Protein AF-A0A8J2XHM9-F1 (afdb_monomer)

Structure (mmCIF, N/CA/C/O backbone):
data_AF-A0A8J2XHM9-F1
#
_entry.id   AF-A0A8J2XHM9-F1
#
loop_
_atom_site.group_PDB
_atom_site.id
_atom_site.type_symbol
_atom_site.label_atom_id
_atom_site.label_alt_id
_atom_site.label_comp_id
_atom_site.label_asym_id
_atom_site.label_entity_id
_atom_site.label_seq_id
_atom_site.pdbx_PDB_ins_code
_atom_site.Cartn_x
_atom_site.Cartn_y
_atom_site.Cartn_z
_atom_site.occupancy
_atom_site.B_iso_or_equiv
_atom_site.auth_seq_id
_atom_site.auth_comp_id
_atom_site.auth_asym_id
_atom_site.auth_atom_id
_atom_site.pdbx_PDB_model_num
ATOM 1 N N . MET A 1 1 ? -18.971 3.587 16.821 1.00 65.81 1 MET A N 1
ATOM 2 C CA . MET A 1 1 ? -18.239 4.149 15.663 1.00 65.81 1 MET A CA 1
ATOM 3 C C . MET A 1 1 ? -16.732 4.034 15.852 1.00 65.81 1 MET A C 1
ATOM 5 O O . MET A 1 1 ? -16.052 3.663 14.905 1.00 65.81 1 MET A O 1
ATOM 9 N N . ASP A 1 2 ? -16.231 4.220 17.071 1.00 86.94 2 ASP A N 1
ATOM 10 C CA . ASP A 1 2 ? -14.795 4.221 17.403 1.00 86.94 2 ASP A CA 1
ATOM 11 C C . ASP A 1 2 ? -14.042 2.956 16.983 1.00 86.94 2 ASP A C 1
ATOM 13 O O . ASP A 1 2 ? -12.936 3.039 16.465 1.00 86.94 2 ASP A O 1
ATOM 17 N N . LYS A 1 3 ? -14.668 1.778 17.092 1.00 94.50 3 LYS A N 1
ATOM 18 C CA . LYS A 1 3 ? -14.053 0.510 16.664 1.00 94.50 3 LYS A CA 1
ATOM 19 C C . LYS A 1 3 ? -13.734 0.467 15.161 1.00 94.50 3 LYS A C 1
ATOM 21 O O . LYS A 1 3 ? -12.728 -0.109 14.765 1.00 94.50 3 LYS A O 1
ATOM 26 N N . ILE A 1 4 ? -14.581 1.072 14.324 1.00 94.94 4 ILE A N 1
ATOM 27 C CA . ILE A 1 4 ? -14.366 1.121 12.867 1.00 94.94 4 ILE A CA 1
ATOM 28 C C . ILE A 1 4 ? -13.233 2.094 12.542 1.00 94.94 4 ILE A C 1
ATOM 30 O O . ILE A 1 4 ? -12.385 1.783 11.710 1.00 94.94 4 ILE A O 1
ATOM 34 N N . ALA A 1 5 ? -13.203 3.248 13.214 1.00 95.69 5 ALA A N 1
ATOM 35 C CA . ALA A 1 5 ? -12.116 4.211 13.069 1.00 95.69 5 ALA A CA 1
ATOM 36 C C . ALA A 1 5 ? -10.772 3.596 13.493 1.00 95.69 5 ALA A C 1
ATOM 38 O O . ALA A 1 5 ? -9.813 3.663 12.729 1.00 95.69 5 ALA A O 1
ATOM 39 N N . TYR A 1 6 ? -10.751 2.901 14.634 1.00 97.31 6 TYR A N 1
ATOM 40 C CA . TYR A 1 6 ? -9.580 2.186 15.132 1.00 97.31 6 TYR A CA 1
ATOM 41 C C . TYR A 1 6 ? -9.067 1.149 14.128 1.00 97.31 6 TYR A C 1
ATOM 43 O O . TYR A 1 6 ? -7.903 1.177 13.745 1.00 97.31 6 TYR A O 1
ATOM 51 N N . PHE A 1 7 ? -9.931 0.265 13.619 1.00 97.81 7 PHE A N 1
ATOM 52 C CA . PHE A 1 7 ? -9.477 -0.741 12.657 1.00 97.81 7 PHE A CA 1
ATOM 53 C C . PHE A 1 7 ? -9.025 -0.149 11.326 1.00 97.81 7 PHE A C 1
ATOM 55 O O . PHE A 1 7 ? -8.073 -0.654 10.738 1.00 97.81 7 PHE A O 1
ATOM 62 N N . ARG A 1 8 ? -9.659 0.930 10.858 1.00 97.62 8 ARG A N 1
ATOM 63 C CA . ARG A 1 8 ? -9.201 1.653 9.667 1.00 97.62 8 ARG A CA 1
ATOM 64 C C . ARG A 1 8 ? -7.764 2.150 9.847 1.00 97.62 8 ARG A C 1
ATOM 66 O O . ARG A 1 8 ? -6.957 1.982 8.937 1.00 97.62 8 ARG A O 1
ATOM 73 N N . GLU A 1 9 ? -7.451 2.725 11.005 1.00 98.06 9 GLU A N 1
ATOM 74 C CA . GLU A 1 9 ? -6.102 3.186 11.341 1.00 98.06 9 GLU A CA 1
ATOM 75 C C . GLU A 1 9 ? -5.109 2.022 11.438 1.00 98.06 9 GLU A C 1
ATOM 77 O O . GLU A 1 9 ? -4.032 2.090 10.842 1.00 98.06 9 GLU A O 1
ATOM 82 N N . CYS A 1 10 ? -5.484 0.921 12.102 1.00 98.31 10 CYS A N 1
ATOM 83 C CA . CYS A 1 10 ? -4.639 -0.270 12.193 1.00 98.31 10 CYS A CA 1
ATOM 84 C C . CYS A 1 10 ? -4.291 -0.833 10.809 1.00 98.31 10 CYS A C 1
ATOM 86 O O . CYS A 1 10 ? -3.128 -1.128 10.546 1.00 98.31 10 CYS A O 1
ATOM 88 N N . ILE A 1 11 ? -5.279 -0.961 9.916 1.00 98.19 11 ILE A N 1
ATOM 89 C CA . ILE A 1 11 ? -5.085 -1.525 8.573 1.00 98.19 11 ILE A CA 1
ATOM 90 C C . ILE A 1 11 ? -4.195 -0.615 7.723 1.00 98.19 11 ILE A C 1
ATOM 92 O O . ILE A 1 11 ? -3.252 -1.099 7.101 1.00 98.19 11 ILE A O 1
ATOM 96 N N . GLN A 1 12 ? -4.457 0.696 7.708 1.00 98.44 12 GLN A N 1
ATOM 97 C CA . GLN 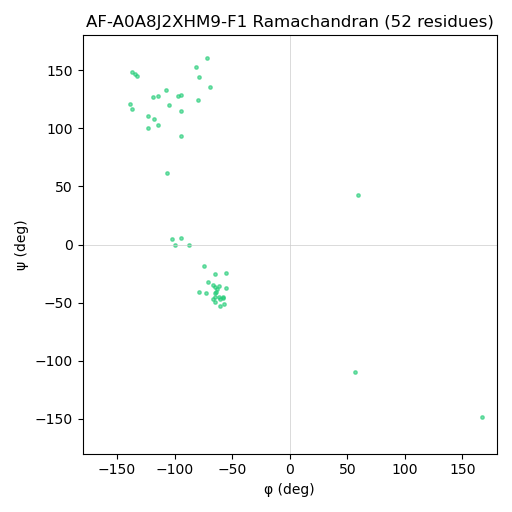A 1 12 ? -3.641 1.638 6.934 1.00 98.44 12 GLN A CA 1
ATOM 98 C C . GLN A 1 12 ? -2.205 1.700 7.451 1.00 98.44 12 GLN A C 1
ATOM 100 O O . GLN A 1 12 ? -1.271 1.696 6.651 1.00 98.44 12 GLN A O 1
ATOM 105 N N . THR A 1 13 ? -2.020 1.698 8.774 1.00 98.38 13 THR A N 1
ATOM 106 C CA . THR A 1 13 ? -0.691 1.662 9.401 1.00 98.38 13 THR A CA 1
ATOM 107 C C . THR A 1 13 ? 0.060 0.396 9.012 1.00 98.38 13 THR A C 1
ATOM 109 O O . THR A 1 13 ? 1.213 0.476 8.594 1.00 98.38 13 THR A O 1
ATOM 112 N N . LEU A 1 14 ? -0.603 -0.761 9.090 1.00 98.06 14 LEU A N 1
ATOM 113 C CA . LEU A 1 14 ? -0.016 -2.046 8.729 1.00 98.06 14 LEU A CA 1
ATOM 114 C C . LEU A 1 14 ? 0.406 -2.073 7.257 1.00 98.06 14 LEU A C 1
ATOM 116 O O . LEU A 1 14 ? 1.566 -2.340 6.967 1.00 98.06 14 LEU A O 1
ATOM 120 N N . LEU A 1 15 ? -0.495 -1.741 6.329 1.00 98.00 15 LEU A N 1
ATOM 121 C CA . LEU A 1 15 ? -0.180 -1.769 4.896 1.00 98.00 15 LEU A CA 1
ATOM 12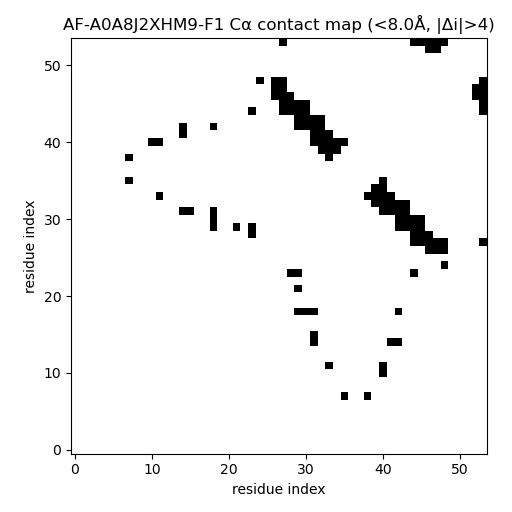2 C C . LEU A 1 15 ? 0.914 -0.761 4.529 1.00 98.00 15 LEU A C 1
ATOM 124 O O . LEU A 1 15 ? 1.800 -1.079 3.743 1.00 98.00 15 LEU A O 1
ATOM 128 N N . THR A 1 16 ? 0.903 0.423 5.146 1.00 97.50 16 THR A N 1
ATOM 129 C CA . THR A 1 16 ? 1.960 1.427 4.953 1.00 97.50 16 THR A CA 1
ATOM 130 C C . THR A 1 16 ? 3.307 0.946 5.482 1.00 97.50 16 THR A C 1
ATOM 132 O O . THR A 1 16 ? 4.336 1.259 4.891 1.00 97.50 16 THR A O 1
ATOM 135 N N . HIS A 1 17 ? 3.325 0.204 6.592 1.00 96.81 17 HIS A N 1
ATOM 136 C CA . HIS A 1 17 ? 4.561 -0.358 7.126 1.00 96.81 17 HIS A CA 1
ATOM 137 C C . HIS A 1 17 ? 5.165 -1.382 6.162 1.00 96.81 17 HIS A C 1
ATOM 139 O O . HIS A 1 17 ? 6.331 -1.240 5.817 1.00 96.81 17 HIS A O 1
ATOM 145 N N . TYR A 1 18 ? 4.368 -2.333 5.668 1.00 95.31 18 TYR A N 1
ATOM 146 C CA . TYR A 1 18 ? 4.853 -3.346 4.726 1.00 95.31 18 TYR A CA 1
ATOM 147 C C . TYR A 1 18 ? 5.296 -2.751 3.387 1.00 95.31 18 TYR A C 1
ATOM 149 O O . TYR A 1 18 ? 6.350 -3.113 2.883 1.00 95.31 18 TYR A O 1
ATOM 157 N N . ALA A 1 19 ? 4.542 -1.795 2.841 1.00 94.19 19 ALA A N 1
ATOM 158 C CA . ALA A 1 19 ? 4.881 -1.164 1.567 1.00 94.19 19 ALA A CA 1
ATOM 159 C C . ALA A 1 19 ? 6.187 -0.347 1.610 1.00 94.19 19 ALA A C 1
ATOM 161 O O . ALA A 1 19 ? 6.818 -0.162 0.576 1.00 94.19 19 ALA A O 1
ATOM 162 N N . LYS A 1 20 ? 6.602 0.156 2.783 1.00 90.69 20 LYS A N 1
ATOM 163 C CA . LYS A 1 20 ? 7.887 0.866 2.940 1.00 90.69 20 LYS A CA 1
ATOM 164 C C . LYS A 1 20 ? 9.096 -0.055 2.833 1.00 90.69 20 LYS A C 1
ATOM 166 O O . LYS A 1 20 ? 10.147 0.398 2.394 1.00 90.69 20 LYS A O 1
ATOM 171 N N . ASP A 1 21 ? 8.932 -1.297 3.270 1.00 86.75 21 ASP A N 1
ATOM 172 C CA . ASP A 1 21 ? 9.985 -2.308 3.272 1.00 86.75 21 ASP A CA 1
ATOM 173 C C . ASP A 1 21 ? 9.930 -3.181 2.004 1.00 86.75 21 ASP A C 1
ATOM 175 O O . ASP A 1 21 ? 10.665 -4.164 1.898 1.00 86.75 21 ASP A O 1
ATOM 179 N N . ASP A 1 22 ? 9.056 -2.845 1.047 1.00 84.75 22 ASP A N 1
ATOM 180 C CA . ASP A 1 22 ? 8.932 -3.583 -0.202 1.00 84.75 22 ASP A CA 1
ATOM 181 C C . ASP A 1 22 ? 10.166 -3.391 -1.087 1.00 84.75 22 ASP A C 1
ATOM 183 O O . ASP A 1 22 ? 10.676 -2.284 -1.266 1.00 84.75 22 ASP A O 1
ATOM 187 N N . ILE A 1 23 ? 10.643 -4.499 -1.649 1.00 77.62 23 ILE A N 1
ATOM 188 C CA . ILE A 1 23 ? 11.861 -4.550 -2.460 1.00 77.62 23 ILE A CA 1
ATOM 189 C C . ILE A 1 23 ? 11.445 -4.708 -3.924 1.00 77.62 23 ILE A C 1
ATOM 191 O O . ILE A 1 23 ? 11.730 -5.722 -4.565 1.00 77.62 23 ILE A O 1
ATOM 195 N N . SER A 1 24 ? 10.714 -3.725 -4.449 1.00 80.75 24 SER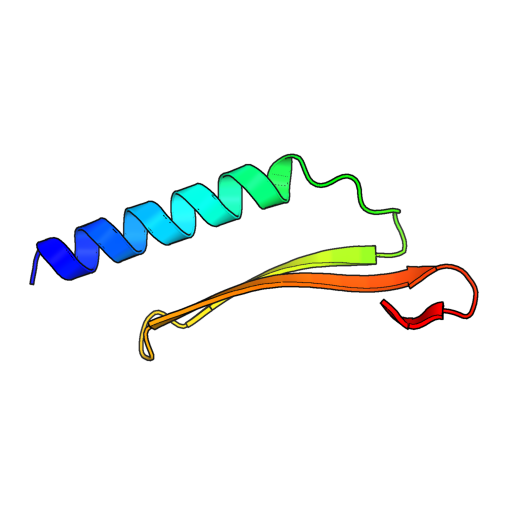 A N 1
ATOM 196 C CA . SER A 1 24 ? 10.414 -3.656 -5.877 1.00 80.75 24 SER A CA 1
ATOM 197 C C . SER A 1 24 ? 11.586 -3.040 -6.651 1.00 80.75 24 SER A C 1
ATOM 199 O O . SER A 1 24 ? 12.395 -2.283 -6.117 1.00 80.75 24 SER A O 1
ATOM 201 N N . SER A 1 25 ? 11.718 -3.406 -7.927 1.00 82.00 25 SER A N 1
ATOM 202 C CA . SER A 1 25 ? 12.666 -2.757 -8.841 1.00 82.00 25 SER A CA 1
ATOM 203 C C . SER A 1 25 ? 12.197 -1.349 -9.208 1.00 82.00 25 SER A C 1
ATOM 205 O O . SER A 1 25 ? 10.998 -1.095 -9.184 1.00 82.00 25 SER A O 1
ATOM 207 N N . ASP A 1 26 ? 13.098 -0.487 -9.686 1.00 84.31 26 ASP A N 1
ATOM 208 C CA . ASP A 1 26 ? 12.770 0.889 -10.111 1.00 84.31 26 ASP A CA 1
ATOM 209 C C . ASP A 1 26 ? 11.656 0.974 -11.182 1.00 84.31 26 ASP A C 1
ATOM 211 O O . ASP A 1 26 ? 10.966 1.985 -11.281 1.00 84.31 26 ASP A O 1
ATOM 215 N N . GLU A 1 27 ? 11.450 -0.087 -11.974 1.00 91.25 27 GLU A N 1
ATOM 216 C CA . GLU A 1 27 ? 10.385 -0.187 -12.993 1.00 91.25 27 GLU A CA 1
ATOM 217 C C . GLU A 1 27 ? 9.041 -0.720 -12.451 1.00 91.25 27 GLU A C 1
ATOM 219 O O . GLU A 1 27 ? 8.070 -0.855 -13.202 1.00 91.25 27 GLU A O 1
ATOM 224 N N . VAL A 1 28 ? 8.973 -1.040 -11.154 1.00 94.56 28 VAL A N 1
ATOM 225 C CA . VAL A 1 28 ? 7.782 -1.554 -10.469 1.00 94.56 28 VAL A CA 1
ATOM 226 C C . VAL A 1 28 ? 7.435 -0.647 -9.299 1.00 94.56 28 VAL A C 1
ATOM 228 O O . VAL A 1 28 ? 8.116 -0.614 -8.275 1.00 94.56 28 VAL A O 1
ATOM 231 N N . GLU A 1 29 ? 6.325 0.066 -9.439 1.00 94.88 29 GLU A N 1
ATOM 232 C CA . GLU A 1 29 ? 5.827 0.971 -8.415 1.00 94.88 29 GLU A CA 1
ATOM 233 C C . GLU A 1 29 ? 5.120 0.209 -7.297 1.00 94.88 29 GLU A C 1
ATOM 235 O O . GLU A 1 29 ? 4.376 -0.746 -7.535 1.00 94.88 29 GLU A O 1
ATOM 240 N N . VAL A 1 30 ? 5.287 0.702 -6.073 1.00 96.44 30 VAL A N 1
ATOM 241 C CA . VAL A 1 30 ? 4.504 0.288 -4.911 1.00 96.44 30 VAL A CA 1
ATOM 242 C C . VAL A 1 30 ? 3.332 1.247 -4.746 1.00 96.44 30 VAL A C 1
ATOM 244 O O . VAL A 1 30 ? 3.521 2.430 -4.466 1.00 96.44 30 VAL A O 1
ATOM 247 N N . GLN A 1 31 ? 2.108 0.747 -4.901 1.00 96.75 31 GLN A N 1
ATOM 248 C CA . GLN A 1 31 ? 0.890 1.547 -4.795 1.00 96.75 31 GLN A CA 1
ATOM 249 C C . GLN A 1 31 ? 0.046 1.117 -3.593 1.00 96.75 31 GLN A C 1
ATOM 251 O O . GLN A 1 31 ? -0.301 -0.054 -3.432 1.00 96.75 31 GLN A O 1
ATOM 256 N N . LEU A 1 32 ? -0.322 2.092 -2.758 1.00 97.81 32 LEU A N 1
ATOM 257 C CA . LEU A 1 32 ? -1.283 1.931 -1.668 1.00 97.81 32 LEU A CA 1
ATOM 258 C C . LEU A 1 32 ? -2.611 2.573 -2.059 1.00 97.81 32 LEU A C 1
ATOM 260 O O . LEU A 1 32 ? -2.682 3.777 -2.304 1.00 97.81 32 LEU A O 1
ATOM 264 N N . ILE A 1 33 ? -3.676 1.773 -2.088 1.00 98.19 33 ILE A N 1
ATOM 265 C CA . ILE A 1 33 ? -5.017 2.214 -2.477 1.00 98.19 33 ILE A CA 1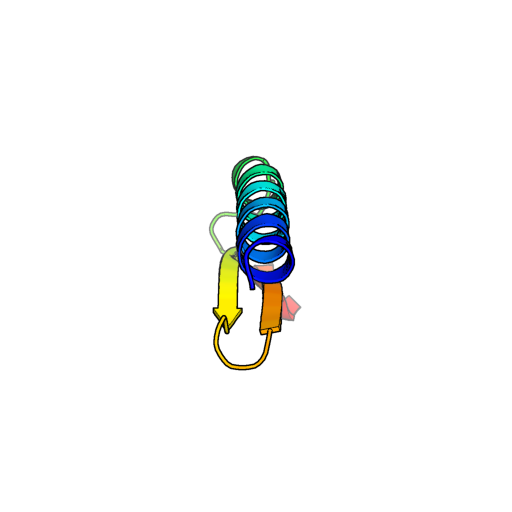
ATOM 266 C C . ILE A 1 33 ? -5.948 2.034 -1.283 1.00 98.19 33 ILE A C 1
ATOM 268 O O . ILE A 1 33 ? -6.305 0.914 -0.912 1.00 98.19 33 ILE A O 1
ATOM 272 N N . PHE A 1 34 ? -6.351 3.150 -0.675 1.00 98.31 34 PHE A N 1
ATOM 273 C CA . PHE A 1 34 ? -7.234 3.164 0.489 1.00 98.31 34 PHE A CA 1
ATOM 274 C C . PHE A 1 34 ? -8.574 3.813 0.155 1.00 98.31 34 PHE A C 1
ATOM 276 O O . PHE A 1 34 ? -8.718 5.035 0.139 1.00 98.31 34 PHE A O 1
ATOM 283 N N . ASP A 1 35 ? -9.591 2.982 -0.036 1.00 98.19 35 ASP A N 1
ATOM 284 C CA . ASP A 1 35 ? -10.978 3.412 -0.095 1.00 98.19 35 ASP A CA 1
ATOM 285 C C . ASP A 1 35 ? -11.629 3.288 1.282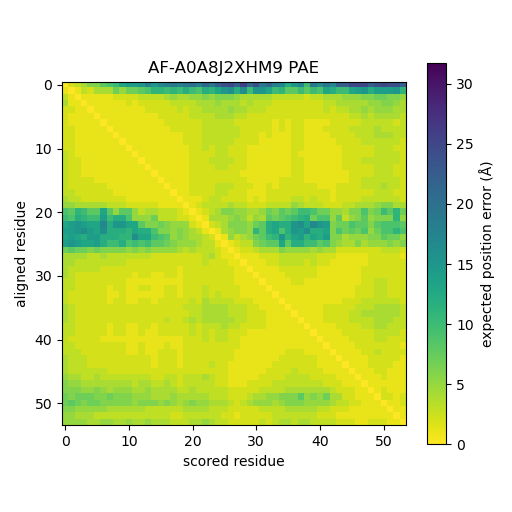 1.00 98.19 35 ASP A C 1
ATOM 287 O O . ASP A 1 35 ? -12.176 2.257 1.683 1.00 98.19 35 ASP A O 1
ATOM 291 N N . THR A 1 36 ? -11.586 4.385 2.027 1.00 95.75 36 THR A N 1
ATOM 292 C CA . THR A 1 36 ? -12.140 4.436 3.381 1.00 95.75 36 THR A CA 1
ATOM 293 C C . THR A 1 36 ? -13.668 4.492 3.417 1.00 95.75 36 THR A C 1
ATOM 295 O O . THR A 1 36 ? -14.241 4.178 4.467 1.00 95.75 36 THR A O 1
ATOM 298 N N . GLN A 1 37 ? -14.324 4.858 2.306 1.00 96.50 37 GLN A N 1
ATOM 299 C CA . GLN A 1 37 ? -15.784 4.946 2.201 1.00 96.50 37 GLN A CA 1
ATOM 300 C C . GLN A 1 37 ? -16.408 3.561 2.004 1.00 96.50 37 GLN A C 1
ATOM 302 O O . GLN A 1 37 ? -17.420 3.252 2.629 1.00 96.50 37 GLN A O 1
ATOM 307 N N . ARG A 1 38 ? -15.776 2.715 1.183 1.00 97.44 38 ARG A N 1
ATOM 308 C CA . ARG A 1 38 ? -16.203 1.333 0.896 1.00 97.44 38 ARG A CA 1
ATOM 309 C C . ARG A 1 38 ? -15.433 0.273 1.691 1.00 97.44 38 ARG A C 1
ATOM 311 O O . ARG A 1 38 ? -15.731 -0.910 1.583 1.00 97.44 38 ARG A O 1
ATOM 318 N N . ALA A 1 39 ? -14.489 0.705 2.529 1.00 96.88 39 ALA A N 1
ATOM 319 C CA . ALA A 1 39 ? -13.639 -0.141 3.366 1.00 96.88 39 ALA A CA 1
ATOM 320 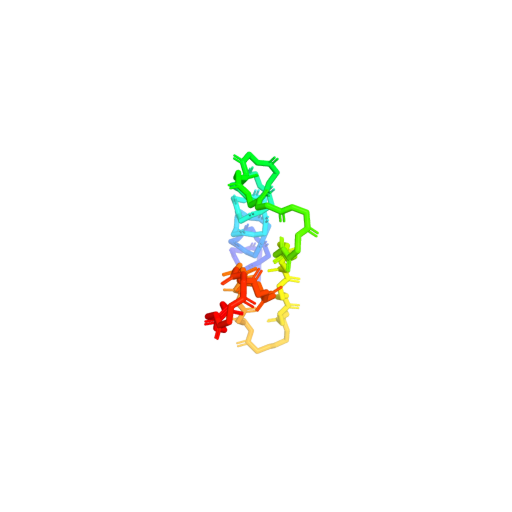C C . ALA A 1 39 ? -12.790 -1.147 2.564 1.00 96.88 39 ALA A C 1
ATOM 322 O O . ALA A 1 39 ? -12.640 -2.304 2.958 1.00 96.88 39 ALA A O 1
ATOM 323 N N . H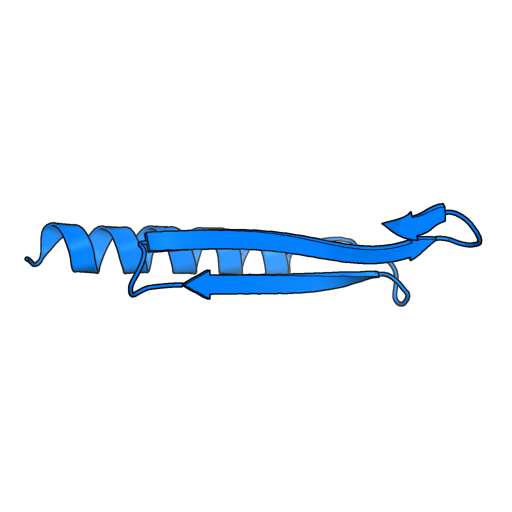IS A 1 40 ? -12.206 -0.687 1.457 1.00 98.12 40 HIS A N 1
ATOM 324 C CA . HIS A 1 40 ? -11.237 -1.453 0.677 1.00 98.12 40 HIS A CA 1
ATOM 325 C C . HIS A 1 40 ? -9.839 -0.877 0.876 1.00 98.12 40 HIS A C 1
ATOM 327 O O . HIS A 1 40 ? -9.642 0.335 0.813 1.00 98.12 40 HIS A O 1
ATOM 333 N N . TYR A 1 41 ? -8.868 -1.749 1.125 1.00 98.50 41 TYR A N 1
ATOM 334 C CA . TYR A 1 41 ? -7.486 -1.365 1.390 1.00 98.50 41 TYR A CA 1
ATOM 335 C C . TYR A 1 41 ? -6.577 -2.346 0.664 1.00 98.50 41 TYR A C 1
ATOM 337 O O . TYR A 1 41 ? -6.683 -3.553 0.884 1.00 98.50 41 TYR A O 1
ATOM 345 N N . GLN A 1 42 ? -5.732 -1.841 -0.227 1.00 98.31 42 GLN A N 1
ATOM 346 C CA . GLN A 1 42 ? -4.869 -2.659 -1.071 1.00 98.31 42 GLN A CA 1
ATOM 347 C C . GLN A 1 42 ? -3.448 -2.105 -1.087 1.00 98.31 42 GLN A C 1
ATOM 349 O O . GLN A 1 42 ? -3.232 -0.895 -1.028 1.00 98.31 42 GLN A O 1
ATOM 354 N N . TRP A 1 43 ? -2.501 -3.028 -1.192 1.00 97.56 43 TRP A N 1
ATOM 355 C CA . TRP A 1 43 ? -1.113 -2.794 -1.554 1.00 97.56 43 TRP A CA 1
ATOM 356 C C . TRP A 1 43 ? -0.868 -3.583 -2.837 1.00 97.56 43 TRP A C 1
ATOM 358 O O . TRP A 1 43 ? -1.216 -4.763 -2.908 1.00 97.56 43 TRP A O 1
ATOM 368 N N . MET A 1 44 ? -0.361 -2.910 -3.862 1.00 96.94 44 MET A N 1
ATOM 369 C CA . MET A 1 44 ? -0.107 -3.496 -5.170 1.00 96.94 44 MET A CA 1
ATOM 370 C C . MET A 1 44 ? 1.287 -3.127 -5.657 1.00 96.94 44 MET A C 1
ATOM 372 O O . MET A 1 44 ? 1.741 -2.004 -5.447 1.00 96.94 44 MET A O 1
ATOM 376 N N . ASN A 1 45 ? 1.915 -4.062 -6.359 1.00 96.31 45 ASN A N 1
ATOM 377 C CA . ASN A 1 45 ? 3.060 -3.792 -7.209 1.00 96.31 45 ASN A CA 1
ATOM 378 C C . ASN A 1 45 ? 2.560 -3.632 -8.639 1.00 96.31 45 ASN A C 1
ATOM 380 O O . ASN A 1 45 ? 1.798 -4.469 -9.116 1.00 96.31 45 ASN A O 1
ATOM 384 N N . VAL A 1 46 ? 2.930 -2.532 -9.287 1.00 97.06 46 VAL A N 1
ATOM 385 C CA . VAL A 1 46 ? 2.408 -2.172 -10.604 1.00 97.06 46 VAL A CA 1
ATOM 386 C C . VAL A 1 46 ? 3.556 -1.672 -11.461 1.00 97.06 46 VAL A C 1
ATOM 388 O O . VAL A 1 46 ? 4.154 -0.642 -11.170 1.00 97.06 46 VAL A O 1
ATOM 391 N N . GLY A 1 47 ? 3.863 -2.369 -12.547 1.00 95.62 47 GLY A N 1
ATOM 392 C CA . GLY A 1 47 ? 4.981 -1.988 -13.398 1.00 95.62 47 GLY A CA 1
ATOM 393 C C . GLY A 1 47 ? 5.365 -3.052 -14.403 1.00 95.62 47 GLY A C 1
ATOM 394 O O . GLY A 1 47 ? 4.513 -3.777 -14.915 1.00 95.62 47 GLY A O 1
ATOM 395 N N . TRP A 1 48 ? 6.643 -3.103 -14.737 1.00 95.25 48 TRP A N 1
ATOM 396 C CA . TRP A 1 48 ? 7.174 -4.089 -15.666 1.00 95.25 48 TRP A CA 1
ATOM 397 C C . TRP A 1 48 ? 8.484 -4.649 -15.137 1.00 95.25 48 TRP A C 1
ATOM 399 O O . TRP A 1 48 ? 9.242 -3.963 -14.459 1.00 95.25 48 TRP A O 1
ATOM 409 N N . GLN A 1 49 ? 8.742 -5.907 -15.466 1.00 94.06 49 GLN A N 1
ATOM 410 C CA . GLN A 1 49 ? 10.056 -6.516 -15.342 1.00 94.06 49 GLN A CA 1
ATOM 411 C C . GLN A 1 49 ? 10.440 -7.038 -16.720 1.00 94.06 49 GLN A C 1
ATOM 413 O O . GLN A 1 49 ? 9.962 -8.081 -17.166 1.00 94.06 49 GLN A O 1
ATOM 418 N N . GLN A 1 50 ? 11.275 -6.279 -17.435 1.00 91.62 50 GLN A N 1
ATOM 419 C CA . GLN A 1 50 ? 11.570 -6.530 -18.850 1.00 91.62 50 GLN A CA 1
ATOM 420 C C . GLN A 1 50 ? 10.279 -6.543 -19.697 1.00 91.62 50 GLN A C 1
ATOM 422 O O . GLN A 1 50 ? 9.654 -5.504 -19.889 1.00 91.62 50 GLN A O 1
ATOM 427 N N . PHE A 1 51 ? 9.867 -7.709 -20.205 1.00 94.62 51 PHE A N 1
ATOM 428 C CA . PHE A 1 51 ? 8.648 -7.887 -21.004 1.00 94.62 51 PHE A CA 1
ATOM 429 C C . PHE A 1 51 ? 7.486 -8.498 -20.205 1.00 94.62 51 PHE A C 1
ATOM 431 O O . PHE A 1 51 ? 6.437 -8.789 -20.780 1.00 94.62 51 PHE A O 1
ATOM 438 N N . GLU A 1 52 ? 7.661 -8.707 -18.899 1.00 94.81 52 GLU A N 1
ATOM 439 C CA . GLU A 1 52 ? 6.631 -9.236 -18.009 1.00 94.81 52 GLU A CA 1
ATOM 440 C C . GLU A 1 52 ? 5.874 -8.100 -17.317 1.00 94.81 52 GLU A C 1
ATOM 442 O O . GLU A 1 52 ? 6.474 -7.194 -16.733 1.00 94.81 52 GLU A O 1
ATOM 447 N N . ARG A 1 53 ? 4.539 -8.143 -17.402 1.00 96.00 53 ARG A N 1
ATOM 448 C CA . ARG A 1 53 ? 3.662 -7.197 -16.713 1.00 96.00 53 ARG A CA 1
ATOM 449 C C . ARG A 1 53 ? 3.523 -7.614 -15.256 1.00 96.00 53 ARG A C 1
ATOM 451 O O . ARG A 1 53 ? 3.049 -8.717 -14.996 1.00 96.00 53 ARG A O 1
ATOM 458 N N . ILE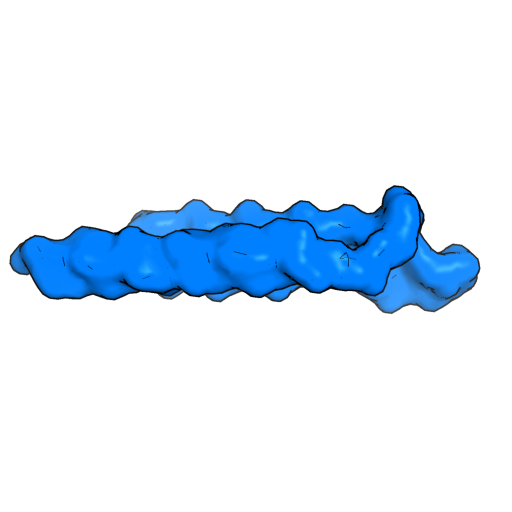 A 1 54 ? 3.848 -6.687 -14.359 1.00 92.88 54 ILE A N 1
ATOM 459 C CA . ILE A 1 54 ? 3.571 -6.776 -12.923 1.00 92.88 54 ILE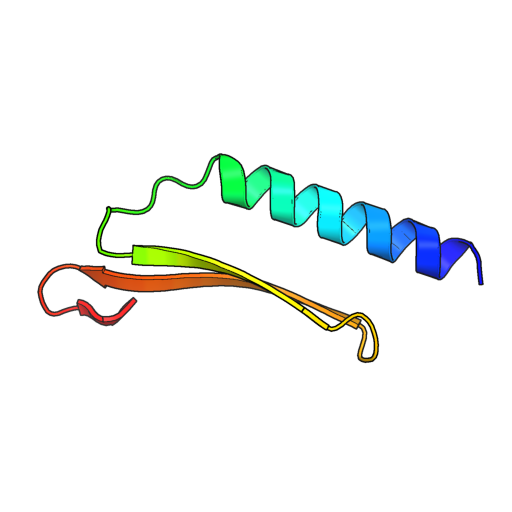 A CA 1
ATOM 460 C C . ILE A 1 54 ? 2.369 -5.887 -12.596 1.00 92.88 54 ILE A C 1
ATOM 462 O O . ILE A 1 54 ? 2.366 -4.698 -13.007 1.00 92.88 54 ILE A O 1
#

Radius of gyration: 13.8 Å; Cα contacts (8 Å, |Δi|>4): 61; chains: 1; bounding box: 31×14×38 Å

Foldseek 3Di:
DVVLVVVLVVLVVVLVVVLVVDDDDPQWDWDWDDDSPVGDTDTDTAGDDVPRGD

Mean predicted aligned error: 3.27 Å

Nearest PDB structures (foldseek):
  2nlv-assembly1_B  TM=9.898E-01  e=5.673E-05  Trichormus variabilis ATCC 29413
  4m4w-assembly1_K  TM=3.093E-01  e=4.966E+00  Bacillus subtilis subsp. subtilis str. 168

pLDDT: mean 94.06, std 6.22, range [65.81, 98.5]

Secondary structure (DSSP, 8-state):
-HHHHHHHHHHHHHHHHHHHT----TTEEEEEEEETTTTEEEEEEEEEETTEE-

Sequence (54 aa):
MDKIAYFRECIQTLLTHYAKDDISSDEVEVQLIFDTQRAHYQWMNVGWQQFERI

Solvent-accessible surface area (backbone atoms only — not comparable to full-atom values): 3341 Å² total; per-residue (Å²): 114,65,70,59,56,50,49,53,51,51,52,52,52,50,53,52,53,56,62,69,72,56,87,65,55,97,57,29,44,80,45,77,47,76,40,80,90,82,71,45,76,48,78,44,68,48,37,43,57,91,91,44,83,70